Protein AF-A0A9C9NX40-F1 (afdb_monomer)

Nearest PDB structures (foldseek):
  5nro-assembly1_B  TM=9.150E-01  e=4.296E-05  Escherichia coli
  2dn9-assembly1_A  TM=8.293E-01  e=4.296E-05  Homo sapiens
  7x89-assembly1_A  TM=8.807E-01  e=2.079E-04  Homo sapiens
  2ctw-assembly1_A  TM=8.238E-01  e=4.442E-04  Mus musculus
  2ctq-assembly1_A  TM=7.347E-01  e=2.879E-03  Homo sapiens

Mean predicted aligned error: 11.61 Å

Structure (mmCIF, N/CA/C/O backbone):
data_AF-A0A9C9NX40-F1
#
_entry.id   AF-A0A9C9NX40-F1
#
loop_
_atom_site.group_PDB
_atom_site.id
_atom_site.type_symbol
_atom_site.label_atom_id
_atom_site.label_alt_id
_atom_site.label_comp_id
_atom_site.label_asym_id
_atom_sit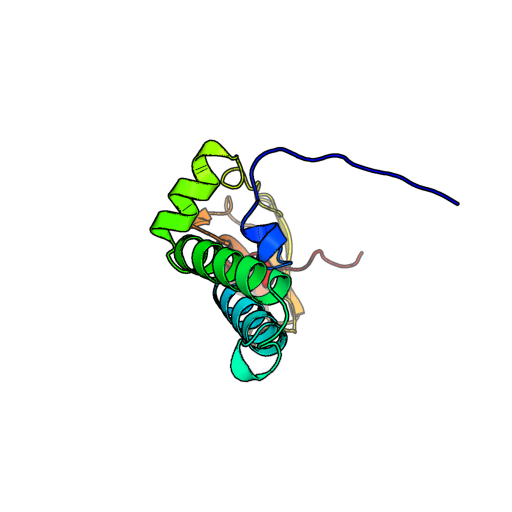e.label_entity_id
_atom_site.label_seq_id
_atom_site.pdbx_PDB_ins_code
_atom_site.Cartn_x
_atom_site.Cartn_y
_atom_site.Cartn_z
_atom_site.occupancy
_atom_site.B_iso_or_equiv
_atom_site.auth_seq_id
_atom_site.auth_comp_id
_atom_site.auth_asym_id
_atom_site.auth_atom_id
_atom_site.pdbx_PDB_model_num
ATOM 1 N N . MET A 1 1 ? 17.764 8.631 29.329 1.00 49.97 1 MET A N 1
ATOM 2 C CA . MET A 1 1 ? 17.986 9.290 28.028 1.00 49.97 1 MET A CA 1
ATOM 3 C C . MET A 1 1 ? 16.629 9.667 27.478 1.00 49.97 1 MET A C 1
ATOM 5 O O . MET A 1 1 ? 15.974 8.854 26.840 1.00 49.97 1 MET A O 1
ATOM 9 N N . GLU A 1 2 ? 16.186 10.867 27.837 1.00 45.31 2 GLU A N 1
ATOM 10 C CA . GLU A 1 2 ? 15.067 11.546 27.193 1.00 45.31 2 GLU A CA 1
ATOM 11 C C . GLU A 1 2 ? 15.449 11.852 25.745 1.00 45.31 2 GLU A C 1
ATOM 13 O O . GLU A 1 2 ? 16.453 12.515 25.497 1.00 45.31 2 GLU A O 1
ATOM 18 N N . LEU A 1 3 ? 14.641 11.384 24.797 1.00 40.06 3 LEU A N 1
ATOM 19 C CA . LEU A 1 3 ? 14.528 12.011 23.487 1.00 40.06 3 LEU A CA 1
ATOM 20 C C . LEU A 1 3 ? 13.049 12.264 23.225 1.00 40.06 3 LEU A C 1
ATOM 22 O O . LEU A 1 3 ? 12.328 11.458 22.644 1.00 40.06 3 LEU A O 1
ATOM 26 N N . LEU A 1 4 ? 12.635 13.422 23.728 1.00 48.94 4 LEU A N 1
ATOM 27 C CA . LEU A 1 4 ? 11.455 14.156 23.318 1.00 48.94 4 LEU A CA 1
ATOM 28 C C . LEU A 1 4 ? 11.638 14.583 21.855 1.00 48.94 4 LEU A C 1
ATOM 30 O O . LEU A 1 4 ? 12.480 15.409 21.519 1.00 48.94 4 LEU A O 1
ATOM 34 N N . THR A 1 5 ? 10.830 13.993 20.990 1.00 42.31 5 THR A N 1
ATOM 35 C CA . THR A 1 5 ? 10.495 14.433 19.633 1.00 42.31 5 THR A CA 1
ATOM 36 C C . THR A 1 5 ? 9.102 13.844 19.405 1.00 42.31 5 THR A C 1
ATOM 38 O O . THR A 1 5 ? 8.881 12.681 19.707 1.00 42.31 5 THR A O 1
ATOM 41 N N . CYS A 1 6 ? 8.050 14.544 19.011 1.00 31.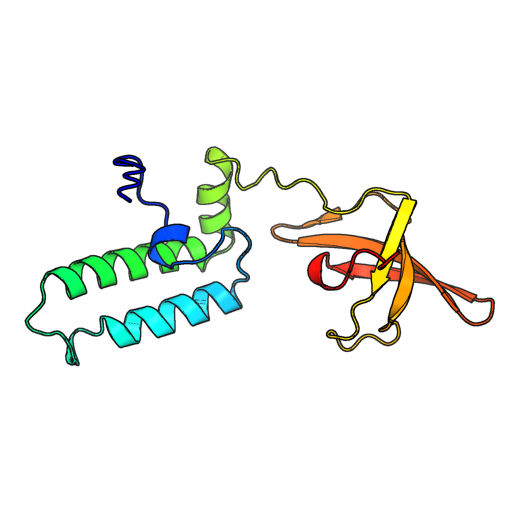02 6 CYS A N 1
ATOM 42 C CA . CYS A 1 6 ? 7.877 15.850 18.410 1.00 31.02 6 CYS A CA 1
ATOM 43 C C . CYS A 1 6 ? 6.419 16.233 18.702 1.00 31.02 6 CYS A C 1
ATOM 45 O O . CYS A 1 6 ? 5.522 15.402 18.552 1.00 31.02 6 CYS A O 1
ATOM 47 N N . GLY A 1 7 ? 6.159 17.477 19.098 1.00 40.41 7 GLY A N 1
ATOM 48 C CA . GLY A 1 7 ? 4.809 18.015 19.015 1.00 40.41 7 GLY A CA 1
ATOM 49 C C . GLY A 1 7 ? 4.395 18.089 17.547 1.00 40.41 7 GLY A C 1
ATOM 50 O O . GLY A 1 7 ? 4.811 19.003 16.843 1.00 40.41 7 GLY A O 1
ATOM 51 N N . ARG A 1 8 ? 3.565 17.149 17.089 1.00 40.25 8 ARG A N 1
ATOM 52 C CA . ARG A 1 8 ? 2.821 17.277 15.833 1.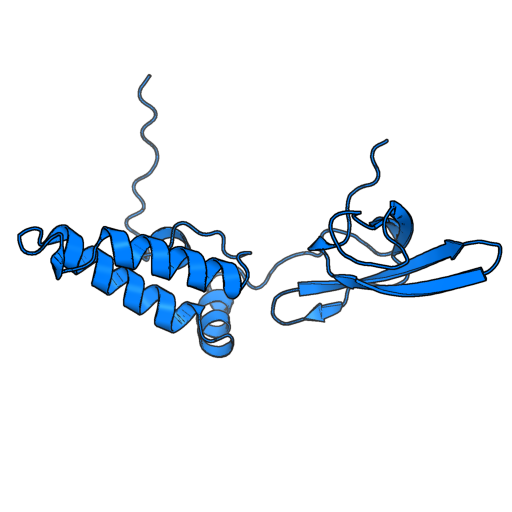00 40.25 8 ARG A CA 1
ATOM 53 C C . ARG A 1 8 ? 1.336 17.405 16.149 1.00 40.25 8 ARG A C 1
ATOM 55 O O . ARG A 1 8 ? 0.548 16.512 15.875 1.00 40.25 8 ARG A O 1
ATOM 62 N N . GLN A 1 9 ? 0.939 18.539 16.725 1.00 45.19 9 GLN A N 1
ATOM 63 C CA . GLN A 1 9 ? -0.428 19.006 16.507 1.00 45.19 9 GLN A CA 1
ATOM 64 C C . GLN A 1 9 ? -0.475 19.565 15.084 1.00 45.19 9 GLN A C 1
ATOM 66 O O . GLN A 1 9 ? -0.065 20.694 14.831 1.00 45.19 9 GLN A O 1
ATOM 71 N N . GLY A 1 10 ? -0.868 18.728 14.128 1.00 43.69 10 GLY A N 1
ATOM 72 C CA . GLY A 1 10 ? -0.887 19.107 12.722 1.00 43.69 10 GLY A CA 1
ATOM 73 C C . GLY A 1 10 ? -1.379 17.967 11.851 1.00 43.69 10 GLY A C 1
ATOM 74 O O . GLY A 1 10 ? -0.564 17.185 11.378 1.00 43.69 10 GLY A O 1
ATOM 75 N N . ILE A 1 11 ? -2.701 17.937 11.647 1.00 55.19 11 ILE A N 1
ATOM 76 C CA . ILE A 1 11 ? -3.454 17.054 10.742 1.00 55.19 11 ILE A CA 1
ATOM 77 C C . ILE A 1 11 ? -3.228 15.566 11.058 1.00 55.19 11 ILE A C 1
ATOM 79 O O . ILE A 1 11 ? -2.247 14.979 10.615 1.00 55.19 11 ILE A O 1
ATOM 83 N N . LEU A 1 12 ? -4.171 14.962 11.794 1.00 63.31 12 LEU A N 1
ATOM 84 C CA . LEU A 1 12 ? -4.254 13.512 12.013 1.00 63.31 12 LEU A CA 1
ATOM 85 C C . LEU A 1 12 ? -4.025 12.772 10.692 1.00 63.31 12 LE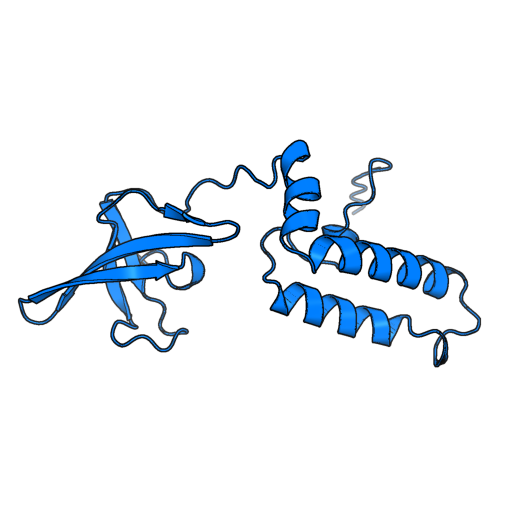U A C 1
ATOM 87 O O . LEU A 1 12 ? -4.786 12.948 9.735 1.00 63.31 12 LEU A O 1
ATOM 91 N N . ASP A 1 13 ? -2.954 11.983 10.625 1.00 82.31 13 ASP A N 1
ATOM 92 C CA . ASP A 1 13 ? -2.660 11.198 9.440 1.00 82.31 13 ASP A CA 1
ATOM 93 C C . ASP A 1 13 ? -3.319 9.824 9.567 1.00 82.31 13 ASP A C 1
ATOM 95 O O . ASP A 1 13 ? -2.988 9.043 10.460 1.00 82.31 13 ASP A O 1
ATOM 99 N N . TYR A 1 14 ? -4.249 9.497 8.668 1.00 88.31 14 TYR A N 1
ATOM 100 C CA . TYR A 1 14 ? -4.975 8.221 8.705 1.00 88.31 14 TYR A CA 1
ATOM 101 C C . TYR A 1 14 ? -4.047 6.998 8.652 1.00 88.31 14 TYR A C 1
ATOM 103 O O . TYR A 1 14 ? -4.383 5.929 9.164 1.00 88.31 14 TYR A O 1
ATOM 111 N N . TYR A 1 15 ? -2.861 7.151 8.058 1.00 87.06 15 TYR A N 1
ATOM 112 C CA . TYR A 1 15 ? -1.837 6.112 8.052 1.00 87.06 15 TYR A CA 1
ATOM 113 C C . TYR A 1 15 ? -1.239 5.874 9.447 1.00 87.06 15 TYR A C 1
ATOM 115 O O . TYR A 1 15 ? -1.034 4.721 9.825 1.00 87.06 15 TYR A O 1
ATOM 123 N N . GLU A 1 16 ? -1.015 6.934 10.229 1.00 86.75 16 GLU A N 1
ATOM 124 C CA . GLU A 1 16 ? -0.498 6.840 11.600 1.00 86.75 16 GLU A CA 1
ATOM 125 C C . GLU A 1 16 ? -1.547 6.259 12.554 1.00 86.75 16 GLU A C 1
ATOM 127 O O . GLU A 1 16 ? -1.208 5.397 13.362 1.00 86.75 16 GLU A O 1
ATOM 132 N N . VAL A 1 17 ? -2.824 6.631 12.391 1.00 88.62 17 VAL A N 1
ATOM 133 C CA . VAL A 1 17 ? -3.950 6.081 13.175 1.00 88.62 17 VAL A CA 1
ATOM 134 C C . VAL A 1 17 ? -4.040 4.557 13.036 1.00 88.62 17 VAL A C 1
ATOM 136 O O . VAL A 1 17 ? -4.206 3.836 14.017 1.00 88.62 17 VAL A O 1
ATOM 139 N N . LEU A 1 18 ? -3.879 4.043 11.814 1.00 88.06 18 LEU A N 1
ATOM 140 C CA . LEU A 1 18 ? -3.853 2.601 11.548 1.00 88.06 18 LEU A CA 1
ATOM 141 C C . LEU A 1 18 ? -2.488 1.949 11.846 1.00 88.06 18 LEU A C 1
ATOM 143 O O . LEU A 1 18 ? -2.365 0.727 11.738 1.00 88.06 18 LEU A O 1
ATOM 147 N N . GLY A 1 19 ? -1.453 2.727 12.180 1.00 86.38 19 GLY A N 1
ATOM 148 C CA . GLY A 1 19 ? -0.095 2.229 12.417 1.00 86.38 19 GLY A CA 1
ATOM 149 C C . GLY A 1 19 ? 0.554 1.608 11.175 1.00 86.38 19 GLY A C 1
ATOM 150 O O . GLY A 1 19 ? 1.325 0.650 11.272 1.00 86.38 19 GLY A O 1
ATOM 151 N N . ILE A 1 20 ? 0.213 2.105 9.986 1.00 87.50 20 ILE A N 1
ATOM 152 C CA . ILE A 1 20 ? 0.687 1.580 8.704 1.00 87.50 20 ILE A CA 1
ATOM 153 C C . ILE A 1 20 ? 1.467 2.632 7.927 1.00 87.50 20 ILE A C 1
ATOM 155 O O . ILE A 1 20 ? 1.332 3.834 8.119 1.00 87.50 20 ILE A O 1
ATOM 159 N N . THR A 1 21 ? 2.271 2.171 6.976 1.00 81.31 21 THR A N 1
ATOM 160 C CA . THR A 1 21 ? 2.934 3.076 6.040 1.00 81.31 21 THR A CA 1
ATOM 161 C C . THR A 1 21 ? 1.982 3.465 4.903 1.00 81.31 21 THR A C 1
ATOM 163 O O . THR A 1 21 ? 1.140 2.654 4.506 1.00 81.31 21 THR A O 1
ATOM 166 N N . PRO A 1 22 ? 2.155 4.638 4.266 1.00 78.38 22 PRO A N 1
ATOM 167 C CA . PRO A 1 22 ? 1.416 5.003 3.052 1.00 78.38 22 PRO A CA 1
ATOM 168 C C . PRO A 1 22 ? 1.689 4.061 1.864 1.00 78.38 22 PRO A C 1
ATOM 170 O O . PRO A 1 22 ? 0.973 4.081 0.861 1.00 78.38 22 PRO A O 1
ATOM 173 N N . ASN A 1 23 ? 2.692 3.181 1.973 1.00 72.56 23 ASN A N 1
ATOM 174 C CA . ASN A 1 23 ? 2.964 2.101 1.024 1.00 72.56 23 ASN A CA 1
ATOM 175 C C . ASN A 1 23 ? 2.204 0.795 1.339 1.00 72.56 23 ASN A C 1
ATOM 177 O O . ASN A 1 23 ? 2.363 -0.209 0.651 1.00 72.56 23 ASN A O 1
ATOM 181 N N . ALA A 1 24 ? 1.380 0.767 2.386 1.00 79.25 24 ALA A N 1
ATOM 182 C CA . ALA A 1 24 ? 0.616 -0.418 2.735 1.00 79.25 24 ALA A CA 1
ATOM 183 C C . ALA A 1 24 ? -0.389 -0.783 1.629 1.00 79.25 24 ALA A C 1
ATOM 185 O O . ALA A 1 24 ? -1.103 0.070 1.079 1.00 79.25 24 ALA A O 1
ATOM 186 N N . SER A 1 25 ? -0.445 -2.082 1.326 1.00 81.50 25 SER A N 1
ATOM 187 C CA . SER A 1 25 ? -1.437 -2.661 0.425 1.00 81.50 25 SER A CA 1
ATOM 188 C C . SER A 1 25 ? -2.836 -2.594 1.044 1.00 81.50 25 SER A C 1
ATOM 190 O O . SER A 1 25 ? -2.990 -2.585 2.266 1.00 81.50 25 SER A O 1
ATOM 192 N N . ALA A 1 26 ? -3.877 -2.624 0.209 1.00 84.00 26 ALA A N 1
ATOM 193 C CA . ALA A 1 26 ? -5.268 -2.669 0.677 1.00 84.00 26 ALA A CA 1
ATOM 194 C C . ALA A 1 26 ? -5.557 -3.878 1.588 1.00 84.00 26 ALA A C 1
ATOM 196 O O . ALA A 1 26 ? -6.458 -3.837 2.424 1.00 84.00 26 ALA A O 1
ATOM 197 N N . ARG A 1 27 ? -4.793 -4.971 1.446 1.00 85.00 27 ARG A N 1
ATOM 198 C CA . ARG A 1 27 ? -4.871 -6.109 2.370 1.00 85.00 27 ARG A CA 1
ATOM 199 C C . ARG A 1 27 ? -4.331 -5.735 3.748 1.00 85.00 27 ARG A C 1
ATOM 201 O O . ARG A 1 27 ? -5.016 -5.951 4.735 1.00 85.00 27 ARG A O 1
ATOM 208 N N . LYS A 1 28 ? -3.158 -5.097 3.800 1.00 87.06 28 LYS A N 1
ATOM 209 C CA . LYS A 1 28 ? -2.522 -4.666 5.050 1.00 87.06 28 LYS A CA 1
ATOM 210 C C . LYS A 1 28 ? -3.336 -3.592 5.782 1.00 87.06 28 LYS A C 1
ATOM 212 O O . LYS A 1 28 ? -3.411 -3.644 7.001 1.00 87.06 28 LYS A O 1
ATOM 217 N N . ILE A 1 29 ? -3.986 -2.682 5.049 1.00 89.69 29 ILE A N 1
ATOM 218 C CA . ILE A 1 29 ? -4.932 -1.691 5.605 1.00 89.69 29 ILE A CA 1
ATOM 219 C C . ILE A 1 29 ? -6.088 -2.399 6.320 1.00 89.69 29 ILE A C 1
ATOM 221 O O . ILE A 1 29 ? -6.365 -2.111 7.481 1.00 89.69 29 ILE A O 1
ATOM 225 N N . ARG A 1 30 ? -6.718 -3.374 5.651 1.00 90.38 30 ARG A N 1
ATOM 226 C CA . ARG A 1 30 ? -7.788 -4.192 6.239 1.00 90.38 30 ARG A CA 1
ATOM 227 C C . ARG A 1 30 ? -7.302 -4.972 7.456 1.00 90.38 30 ARG A C 1
ATOM 229 O O . ARG A 1 30 ? -7.915 -4.898 8.511 1.00 90.38 30 ARG A O 1
ATOM 236 N N . GLU A 1 31 ? -6.182 -5.680 7.343 1.00 91.56 31 GLU A N 1
ATOM 237 C CA . GLU A 1 31 ? -5.628 -6.452 8.461 1.00 91.56 31 GLU A CA 1
ATOM 238 C C . GLU A 1 31 ? -5.320 -5.568 9.682 1.00 91.56 31 GLU A C 1
ATOM 240 O O . GLU A 1 31 ? -5.628 -5.960 10.806 1.00 91.56 31 GLU A O 1
ATOM 245 N N . ALA A 1 32 ? -4.755 -4.373 9.479 1.00 91.38 32 ALA A N 1
ATOM 246 C CA . ALA A 1 32 ? -4.470 -3.427 10.557 1.00 91.38 32 ALA A CA 1
ATOM 247 C C . ALA A 1 32 ? -5.753 -2.915 11.226 1.00 91.38 32 ALA A C 1
ATOM 249 O O . ALA A 1 32 ? -5.865 -2.975 12.450 1.00 91.38 32 ALA A O 1
ATOM 250 N N . TYR A 1 33 ? -6.743 -2.503 10.428 1.00 92.44 33 TYR A N 1
ATOM 251 C CA . TYR A 1 33 ? -8.047 -2.067 10.929 1.00 92.44 33 TYR A CA 1
ATOM 252 C C . TYR A 1 33 ? -8.720 -3.151 11.778 1.00 92.44 33 TYR A C 1
ATOM 254 O O . TYR A 1 33 ? -9.098 -2.891 12.914 1.00 92.44 33 TYR A O 1
ATOM 262 N N . HIS A 1 34 ? -8.791 -4.390 11.282 1.00 90.94 34 HIS A N 1
ATOM 263 C CA . HIS A 1 34 ? -9.408 -5.497 12.019 1.00 90.94 34 HIS A CA 1
ATOM 264 C C . HIS A 1 34 ? -8.699 -5.790 13.351 1.00 90.94 34 HIS A C 1
ATOM 266 O O . HIS A 1 34 ? -9.360 -6.066 14.351 1.00 90.94 34 HIS A O 1
ATOM 272 N N . ARG A 1 35 ? -7.360 -5.714 13.389 1.00 91.25 35 ARG A N 1
ATOM 273 C CA . ARG A 1 35 ? -6.589 -5.900 14.630 1.00 91.25 35 ARG A CA 1
ATOM 274 C C . ARG A 1 35 ? -6.892 -4.808 15.651 1.00 91.25 35 ARG A C 1
ATOM 276 O O . ARG A 1 35 ? -7.120 -5.120 16.815 1.00 91.25 35 ARG A O 1
ATOM 283 N N . LEU A 1 36 ? -6.906 -3.549 15.222 1.00 90.50 36 LEU A N 1
ATOM 284 C CA . LEU A 1 36 ? -7.144 -2.406 16.105 1.00 90.50 36 LEU A CA 1
ATOM 285 C C . LEU A 1 36 ? -8.606 -2.336 16.563 1.00 90.50 36 LEU A C 1
ATOM 287 O O . LEU A 1 36 ? -8.861 -2.112 17.742 1.00 90.50 36 LEU A O 1
ATOM 291 N N . ALA A 1 37 ? -9.558 -2.634 15.679 1.00 89.06 37 ALA A N 1
ATOM 292 C CA . ALA A 1 37 ? -10.977 -2.713 16.015 1.00 89.06 37 ALA A CA 1
ATOM 293 C C . ALA A 1 37 ? -11.266 -3.803 17.058 1.00 89.06 37 ALA A C 1
ATOM 295 O O . ALA A 1 37 ? -12.102 -3.608 17.933 1.00 89.06 37 ALA A O 1
ATOM 296 N N . PHE A 1 38 ? -10.555 -4.936 17.014 1.00 87.69 38 PHE A N 1
ATOM 297 C CA . PHE A 1 38 ? -10.678 -5.970 18.044 1.00 87.69 38 PHE A CA 1
ATOM 298 C C . PHE A 1 38 ? -10.136 -5.509 19.406 1.00 87.69 38 PHE A C 1
ATOM 300 O O . PHE A 1 38 ? -10.724 -5.818 20.441 1.00 87.69 38 PHE A O 1
ATOM 307 N N . LEU A 1 39 ? -9.032 -4.754 19.410 1.00 86.06 39 LEU A N 1
ATOM 308 C CA . LEU A 1 39 ? -8.421 -4.220 20.630 1.00 86.06 39 LEU A CA 1
ATOM 309 C C . LEU A 1 39 ? -9.289 -3.145 21.290 1.00 86.06 39 LEU A C 1
ATOM 311 O O . LEU A 1 39 ? -9.440 -3.159 22.508 1.00 86.06 39 LEU A O 1
ATOM 315 N N . TYR A 1 40 ? -9.876 -2.254 20.490 1.00 87.56 40 TYR A N 1
ATOM 316 C CA . TYR A 1 40 ? -10.705 -1.136 20.953 1.00 87.56 40 TYR A CA 1
ATOM 317 C C . TYR A 1 40 ? -12.210 -1.417 20.875 1.00 87.56 40 TYR A C 1
ATOM 319 O O . TYR A 1 40 ? -13.016 -0.494 20.941 1.00 87.56 40 TYR A O 1
ATOM 327 N N . HIS A 1 41 ? -12.615 -2.684 20.742 1.00 82.25 41 HIS A N 1
ATOM 328 C CA . HIS A 1 41 ? -14.024 -3.039 20.596 1.00 82.25 41 HIS A CA 1
ATOM 329 C C . HIS A 1 41 ? -14.840 -2.554 21.810 1.00 82.25 41 HIS A C 1
ATOM 331 O O . HIS A 1 41 ? -14.415 -2.805 22.947 1.00 82.25 41 HIS A O 1
ATOM 337 N N . PRO A 1 42 ? -16.014 -1.920 21.603 1.00 79.50 42 PRO A N 1
ATOM 338 C CA . PRO A 1 42 ? -16.811 -1.362 22.693 1.00 79.50 42 PRO A CA 1
ATOM 339 C C . PRO A 1 42 ? -17.211 -2.432 23.703 1.00 79.50 42 PRO A C 1
ATOM 341 O O . PRO A 1 42 ? -17.160 -2.168 24.888 1.00 79.50 42 PRO A O 1
ATOM 344 N N . ASP A 1 43 ? -17.495 -3.660 23.259 1.00 82.12 43 ASP A N 1
ATOM 345 C CA . ASP A 1 43 ? -17.859 -4.789 24.134 1.00 82.12 43 ASP A CA 1
ATOM 346 C C . ASP A 1 43 ? -16.804 -5.124 25.205 1.00 82.12 43 ASP A C 1
ATOM 348 O O . ASP A 1 43 ? -17.149 -5.547 26.300 1.00 82.12 43 ASP A O 1
ATOM 352 N N . ARG A 1 44 ? -15.513 -4.905 24.914 1.00 77.12 44 ARG A N 1
ATOM 353 C CA . ARG A 1 44 ? -14.407 -5.228 25.835 1.00 77.12 44 ARG A CA 1
ATOM 354 C C . ARG A 1 44 ? -13.915 -4.024 26.635 1.00 77.12 44 ARG A C 1
ATOM 356 O O . ARG A 1 44 ? -13.240 -4.217 27.639 1.00 77.12 44 ARG A O 1
ATOM 363 N N . ASN A 1 45 ? -14.223 -2.808 26.182 1.00 78.12 45 ASN A N 1
ATOM 364 C CA . ASN A 1 45 ? -13.734 -1.554 26.759 1.00 78.12 45 ASN A CA 1
ATOM 365 C C . ASN A 1 4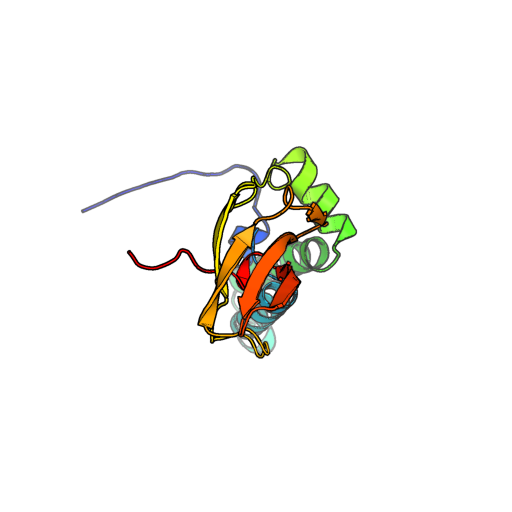5 ? -14.889 -0.566 26.993 1.00 78.12 45 ASN A C 1
ATOM 367 O O . ASN A 1 45 ? -14.764 0.618 26.686 1.00 78.12 45 ASN A O 1
ATOM 371 N N . GLN A 1 46 ? -16.018 -1.058 27.516 1.00 67.38 46 GLN A N 1
ATOM 372 C CA . GLN A 1 46 ? -17.251 -0.277 27.703 1.00 67.38 46 GLN A CA 1
ATOM 373 C C . GLN A 1 46 ? -17.061 0.964 28.599 1.00 67.38 46 GLN A C 1
ATOM 375 O O . GLN A 1 46 ? -17.825 1.916 28.483 1.00 67.38 46 GLN A O 1
ATOM 380 N N . GLU A 1 47 ? -16.032 0.979 29.451 1.00 71.38 47 GLU A N 1
ATOM 381 C CA . GLU A 1 47 ? -15.753 2.056 30.413 1.00 71.38 47 GLU A CA 1
ATOM 382 C C . GLU A 1 47 ? -14.642 3.027 29.968 1.00 71.38 47 GLU A C 1
ATOM 384 O O . GLU A 1 47 ? -14.332 3.974 30.687 1.00 71.38 47 GLU A O 1
ATOM 389 N N . SER A 1 48 ? -14.028 2.826 28.794 1.00 78.50 48 SER A N 1
ATOM 390 C CA . SER A 1 48 ? -12.933 3.682 28.313 1.00 78.50 48 SER A CA 1
ATOM 391 C C . SER A 1 48 ? -13.398 4.610 27.193 1.00 78.50 48 SER A C 1
ATOM 393 O O . SER A 1 48 ? -13.546 4.204 26.038 1.00 78.50 48 SER A O 1
ATOM 395 N N . GLU A 1 49 ? -13.571 5.891 27.519 1.00 80.50 49 GLU A N 1
ATOM 396 C CA . GLU A 1 49 ? -13.871 6.945 26.540 1.00 80.50 49 GLU A CA 1
ATOM 397 C C . GLU A 1 49 ? -12.764 7.060 25.473 1.00 80.50 49 GLU A C 1
ATOM 399 O O . GLU A 1 49 ? -13.040 7.269 24.293 1.00 80.50 49 GLU A O 1
ATOM 404 N N . GLU A 1 50 ? -11.512 6.785 25.853 1.00 82.75 50 GLU A N 1
ATOM 405 C CA . GLU A 1 50 ? -10.368 6.747 24.937 1.00 82.75 50 GLU A CA 1
ATOM 406 C C . GLU A 1 50 ? -10.495 5.655 23.863 1.00 82.75 50 GLU A C 1
ATOM 408 O O . GLU A 1 50 ? -10.094 5.866 22.716 1.00 82.75 50 GLU A O 1
ATOM 413 N N . ALA A 1 51 ? -11.055 4.488 24.206 1.00 83.81 51 ALA A N 1
ATOM 414 C CA . ALA A 1 51 ? -11.277 3.409 23.244 1.00 83.81 51 ALA A CA 1
ATOM 415 C C . ALA A 1 51 ? -12.343 3.791 22.207 1.00 83.81 51 ALA A C 1
ATOM 417 O O . ALA A 1 51 ? -12.195 3.467 21.027 1.00 83.81 51 ALA A O 1
ATOM 418 N N . ASN A 1 52 ? -13.378 4.526 22.626 1.00 84.75 52 ASN A N 1
ATOM 419 C CA . ASN A 1 52 ? -14.420 5.024 21.730 1.00 84.75 52 ASN A CA 1
ATOM 420 C C . ASN A 1 52 ? -13.855 6.055 20.740 1.00 84.75 52 ASN A C 1
ATOM 422 O O . ASN A 1 52 ? -14.033 5.904 19.532 1.00 84.75 52 ASN A O 1
ATOM 426 N N . THR A 1 53 ? -13.086 7.032 21.230 1.00 86.75 53 THR A N 1
ATOM 427 C CA . THR A 1 53 ? -12.429 8.038 20.378 1.00 86.75 53 THR A CA 1
ATOM 428 C C . THR A 1 53 ? -11.500 7.385 19.354 1.00 86.75 53 THR A C 1
ATOM 430 O O . THR A 1 53 ? -11.632 7.634 18.158 1.00 86.75 53 THR A O 1
ATOM 433 N N . LYS A 1 54 ? -10.633 6.455 19.781 1.00 86.19 54 LYS A N 1
ATOM 434 C CA . LYS A 1 54 ? -9.741 5.729 18.858 1.00 86.19 54 LYS A CA 1
ATOM 435 C C . LYS A 1 54 ? -10.504 4.898 17.834 1.00 86.19 54 LYS A C 1
ATOM 437 O O . LYS A 1 54 ? -10.106 4.830 16.676 1.00 86.19 54 LYS A O 1
ATOM 442 N N . MET A 1 55 ? -11.605 4.260 18.230 1.00 87.94 55 MET A N 1
ATOM 443 C CA . MET A 1 55 ? -12.440 3.496 17.303 1.00 87.94 55 MET A CA 1
ATOM 444 C C . MET A 1 55 ? -13.063 4.396 16.226 1.00 87.94 55 MET A C 1
ATOM 446 O O . MET A 1 55 ? -13.112 4.008 15.058 1.00 87.94 55 MET A O 1
ATOM 450 N N . GLN A 1 56 ? -13.512 5.599 16.592 1.00 88.31 56 GLN A N 1
ATOM 451 C CA . GLN A 1 56 ? -14.030 6.573 15.628 1.00 88.31 56 GLN A CA 1
ATOM 452 C C . GLN A 1 56 ? -12.947 6.986 14.624 1.00 88.31 56 GLN A C 1
ATOM 454 O O . GLN A 1 56 ? -13.171 6.877 13.417 1.00 88.31 56 GLN A O 1
ATOM 459 N N . GLU A 1 57 ? -11.749 7.331 15.103 1.00 89.75 57 GLU A N 1
ATOM 460 C CA . GLU A 1 57 ? -10.604 7.669 14.246 1.00 89.75 57 GLU A CA 1
ATOM 461 C C . GLU A 1 57 ? -10.232 6.515 13.297 1.00 89.75 57 GLU A C 1
ATOM 463 O O . GLU A 1 57 ? -9.975 6.730 12.109 1.00 89.75 57 GLU A O 1
ATOM 468 N N . LEU A 1 58 ? -10.250 5.270 13.787 1.00 90.62 58 LEU A N 1
ATOM 469 C CA . LEU A 1 58 ? -9.978 4.074 12.980 1.00 90.62 58 LEU A CA 1
ATOM 470 C C . LEU A 1 58 ? -11.010 3.873 11.870 1.00 90.62 58 LEU A C 1
ATOM 472 O O . LEU A 1 58 ? -10.646 3.497 10.752 1.00 90.62 58 LEU A O 1
ATOM 476 N N . ASN A 1 59 ? -12.287 4.118 12.164 1.00 91.00 59 ASN A N 1
ATOM 477 C CA . ASN A 1 59 ? -13.370 3.999 11.194 1.00 91.00 59 ASN A CA 1
ATOM 478 C C . ASN A 1 59 ? -13.256 5.056 10.091 1.00 91.00 59 ASN A C 1
ATOM 480 O O . ASN A 1 59 ? -13.390 4.721 8.913 1.00 91.00 59 ASN A O 1
ATOM 484 N N . GLU A 1 60 ? -12.960 6.306 10.451 1.00 90.69 60 GLU A N 1
ATOM 485 C CA . GLU A 1 60 ? -12.729 7.382 9.482 1.00 90.69 60 GLU A CA 1
ATOM 486 C C . GLU A 1 60 ? -11.510 7.093 8.602 1.00 90.69 60 GLU A C 1
ATOM 488 O O . GLU A 1 60 ? -11.601 7.138 7.371 1.00 90.69 60 GLU A O 1
ATOM 493 N N . ALA A 1 61 ? -10.391 6.706 9.222 1.00 91.06 61 ALA A N 1
ATOM 494 C CA . ALA A 1 61 ? -9.173 6.334 8.513 1.00 91.06 61 ALA A CA 1
ATOM 495 C C . ALA A 1 61 ? -9.433 5.199 7.515 1.00 91.06 61 ALA A C 1
ATOM 497 O O . ALA A 1 61 ? -9.038 5.277 6.349 1.00 91.06 61 ALA A O 1
ATOM 498 N N . TYR A 1 62 ? -10.145 4.155 7.943 1.00 91.88 62 TYR A N 1
ATOM 499 C CA . TYR A 1 62 ? -10.492 3.037 7.078 1.00 91.88 62 TYR A CA 1
ATOM 500 C C . TYR A 1 62 ? -11.439 3.447 5.942 1.00 91.88 62 TYR A C 1
ATOM 502 O O . TYR A 1 62 ? -11.228 3.031 4.804 1.00 91.88 62 TYR A O 1
ATOM 510 N N . ALA A 1 63 ? -12.432 4.303 6.194 1.00 90.69 63 ALA A N 1
ATOM 511 C CA . ALA A 1 63 ? -13.372 4.766 5.170 1.00 90.69 63 ALA A CA 1
ATOM 512 C C . ALA A 1 63 ? -12.691 5.549 4.031 1.00 90.69 63 ALA A C 1
ATOM 514 O O . ALA A 1 63 ? -13.131 5.464 2.880 1.00 90.69 63 ALA A O 1
ATOM 515 N N . ILE A 1 64 ? -11.619 6.287 4.336 1.00 90.00 64 ILE A N 1
ATOM 516 C CA . ILE A 1 64 ? -10.827 7.025 3.343 1.00 90.00 64 ILE A CA 1
ATOM 517 C C . ILE A 1 64 ? -9.788 6.124 2.668 1.00 90.00 64 ILE A C 1
ATOM 519 O O . ILE A 1 64 ? -9.649 6.157 1.448 1.00 90.00 64 ILE A O 1
ATOM 523 N N . LEU A 1 65 ? -9.067 5.300 3.435 1.00 87.94 65 LEU A N 1
ATOM 524 C CA . LEU A 1 65 ? -7.946 4.502 2.921 1.00 87.94 65 LEU A CA 1
ATOM 525 C C . LEU A 1 65 ? -8.366 3.198 2.226 1.00 87.94 65 LEU A C 1
ATOM 527 O O . LEU A 1 65 ? -7.584 2.650 1.443 1.00 87.94 65 LEU A O 1
ATOM 531 N N . SER A 1 66 ? -9.569 2.690 2.506 1.00 87.94 66 SER A N 1
ATOM 532 C CA . SER A 1 66 ? -10.122 1.487 1.870 1.00 87.94 66 SER A CA 1
ATOM 533 C C . SER A 1 66 ? -10.524 1.737 0.412 1.00 87.94 66 SER A C 1
ATOM 535 O O . SER A 1 66 ? -10.301 0.876 -0.442 1.00 87.94 66 SER A O 1
ATOM 537 N N . ASP A 1 67 ? -11.062 2.925 0.105 1.00 88.00 67 ASP A N 1
ATOM 538 C CA . ASP A 1 67 ? -11.449 3.299 -1.257 1.00 88.00 67 ASP A CA 1
ATOM 539 C C . ASP A 1 67 ? -10.247 3.895 -2.015 1.00 88.00 67 ASP A C 1
ATOM 541 O O . ASP A 1 67 ? -9.686 4.910 -1.588 1.00 88.00 67 ASP A O 1
ATOM 545 N N . PRO A 1 68 ? -9.839 3.314 -3.159 1.00 83.62 68 PRO A N 1
ATOM 546 C CA . PRO A 1 68 ? -8.694 3.808 -3.919 1.00 83.62 68 PRO A CA 1
ATOM 547 C C . PRO A 1 68 ? -8.879 5.243 -4.433 1.00 83.62 68 PRO A C 1
ATOM 549 O O . PRO A 1 68 ? -7.889 5.961 -4.589 1.00 83.62 68 PRO A O 1
ATOM 552 N N . THR A 1 69 ? -10.116 5.670 -4.687 1.00 86.06 69 THR A N 1
ATOM 553 C CA . THR A 1 69 ? -10.444 7.016 -5.173 1.00 86.06 69 THR A CA 1
ATOM 554 C C . THR A 1 69 ? -10.255 8.037 -4.060 1.00 86.06 69 THR A C 1
ATOM 556 O O . THR A 1 69 ? -9.486 8.984 -4.222 1.00 86.06 69 THR A O 1
ATOM 559 N N . LYS A 1 70 ? -10.859 7.790 -2.891 1.00 87.88 70 LYS A N 1
ATOM 560 C CA . LYS A 1 70 ? -10.743 8.675 -1.720 1.00 87.88 70 LYS A CA 1
ATOM 561 C C . LYS A 1 70 ? -9.317 8.731 -1.192 1.00 87.88 70 LYS A C 1
ATOM 563 O O . LYS A 1 70 ? -8.810 9.804 -0.876 1.00 87.88 70 LYS A O 1
ATOM 568 N N . ARG A 1 71 ? -8.625 7.589 -1.171 1.00 86.44 71 ARG A N 1
ATOM 569 C CA . ARG A 1 71 ? -7.203 7.524 -0.822 1.00 86.44 71 ARG A CA 1
ATOM 570 C C . ARG A 1 71 ? -6.360 8.390 -1.751 1.00 86.44 71 ARG A C 1
ATOM 572 O O . ARG A 1 71 ? -5.464 9.085 -1.288 1.00 86.44 71 ARG A O 1
ATOM 579 N N . ARG A 1 72 ? -6.652 8.392 -3.054 1.00 78.88 72 ARG A N 1
ATOM 580 C CA . ARG A 1 72 ? -5.949 9.248 -4.016 1.00 78.88 72 ARG A CA 1
ATOM 581 C C . ARG A 1 72 ? -6.204 10.727 -3.741 1.00 78.88 72 ARG A C 1
ATOM 583 O O . ARG A 1 72 ? -5.251 11.496 -3.741 1.00 78.88 72 ARG A O 1
ATOM 590 N N . GLU A 1 73 ? -7.450 11.123 -3.511 1.00 84.50 73 GLU A N 1
ATOM 591 C CA . GLU A 1 73 ? -7.798 12.507 -3.158 1.00 84.50 73 GLU A CA 1
ATOM 592 C C . GLU A 1 73 ? -7.114 12.955 -1.862 1.00 84.50 73 GLU A C 1
ATOM 594 O O . GLU A 1 73 ? -6.659 14.092 -1.767 1.00 84.50 73 GLU A O 1
ATOM 599 N N . TYR A 1 74 ? -6.958 12.040 -0.905 1.00 83.56 74 TYR A N 1
ATOM 600 C CA . TYR A 1 74 ? -6.224 12.263 0.338 1.00 83.56 74 TYR A CA 1
ATOM 601 C C . TYR A 1 74 ? -4.698 12.375 0.134 1.00 83.56 74 TYR A C 1
ATOM 603 O O . TYR A 1 74 ? -4.048 13.219 0.762 1.00 83.56 74 TYR A O 1
ATOM 611 N N . ASP A 1 75 ? -4.129 11.548 -0.751 1.00 82.50 75 ASP A N 1
ATOM 612 C CA . ASP A 1 75 ? -2.688 11.442 -1.025 1.00 82.50 75 ASP A CA 1
ATOM 613 C C . ASP A 1 75 ? -2.158 12.536 -1.975 1.00 82.50 75 ASP A C 1
ATOM 615 O O . ASP A 1 75 ? -0.988 12.921 -1.881 1.00 82.50 75 ASP A O 1
ATOM 619 N N . LEU A 1 76 ? -2.994 13.028 -2.899 1.00 75.19 76 LEU A N 1
ATOM 620 C CA . LEU A 1 76 ? -2.657 14.033 -3.918 1.00 75.19 76 LEU A CA 1
ATOM 621 C C . LEU A 1 76 ? -2.100 15.344 -3.326 1.00 75.19 76 LEU A C 1
ATOM 623 O O . LEU A 1 76 ? -0.973 15.701 -3.674 1.00 75.19 76 LEU A O 1
ATOM 627 N N . PRO A 1 77 ? -2.815 16.054 -2.428 1.00 77.56 77 PRO A N 1
ATOM 628 C CA . PRO A 1 77 ? -2.325 17.304 -1.846 1.00 77.56 77 PRO A CA 1
ATOM 629 C C . PRO A 1 77 ? -1.168 17.089 -0.861 1.00 77.56 77 PRO A C 1
ATOM 631 O O . PRO A 1 77 ? -0.380 18.001 -0.633 1.00 77.56 77 PRO A O 1
ATOM 634 N N . ARG A 1 78 ? -1.034 15.884 -0.290 1.00 72.88 78 ARG A N 1
ATOM 635 C CA . ARG A 1 78 ? 0.025 15.544 0.676 1.00 72.88 78 ARG A CA 1
ATOM 636 C C . ARG A 1 78 ? 1.340 15.103 0.026 1.00 72.88 78 ARG A C 1
ATOM 638 O O . ARG A 1 78 ? 2.317 14.863 0.727 1.00 72.88 78 ARG A O 1
ATOM 645 N N . GLY A 1 79 ? 1.388 14.965 -1.300 1.00 67.06 79 GLY A N 1
ATOM 646 C CA . GLY A 1 79 ? 2.601 14.558 -2.014 1.00 67.06 79 GLY A CA 1
ATOM 647 C C . GLY A 1 79 ? 2.958 13.071 -1.881 1.00 67.06 79 GLY A C 1
ATOM 648 O O . GLY A 1 79 ? 3.946 12.638 -2.475 1.00 67.06 79 GLY A O 1
ATOM 649 N N . TYR A 1 80 ? 2.137 12.248 -1.213 1.00 64.12 80 TYR A N 1
ATOM 650 C CA . TYR A 1 80 ? 2.302 10.782 -1.178 1.00 64.12 80 TYR A CA 1
ATOM 651 C C . TYR A 1 80 ? 2.156 10.133 -2.566 1.00 64.12 80 TYR A C 1
ATOM 653 O O . TYR A 1 80 ? 2.624 9.014 -2.808 1.00 64.12 80 TYR A O 1
ATOM 661 N N . GLY A 1 81 ? 1.561 10.870 -3.508 1.00 57.28 81 GLY A N 1
ATOM 662 C CA . GLY A 1 81 ? 1.523 10.546 -4.928 1.00 57.28 81 GLY A CA 1
ATOM 663 C C . GLY A 1 81 ? 2.867 10.677 -5.654 1.00 57.28 81 GLY A C 1
ATOM 664 O O . GLY A 1 81 ? 3.000 10.078 -6.713 1.00 57.28 81 GLY A O 1
ATOM 665 N N . ASN A 1 82 ? 3.891 11.352 -5.116 1.00 59.81 82 ASN A N 1
ATOM 666 C CA . ASN A 1 82 ? 5.203 11.539 -5.765 1.00 59.81 82 ASN A CA 1
ATOM 667 C C . ASN A 1 82 ? 6.219 10.446 -5.408 1.00 59.81 82 ASN A C 1
ATOM 669 O O . ASN A 1 82 ? 7.390 10.699 -5.141 1.00 59.81 82 ASN A O 1
ATOM 673 N N . ARG A 1 83 ? 5.784 9.184 -5.432 1.00 66.56 83 ARG A N 1
ATOM 674 C CA . ARG A 1 83 ? 6.726 8.059 -5.385 1.00 66.56 83 ARG A CA 1
ATOM 675 C C . ARG A 1 83 ? 7.611 8.101 -6.626 1.00 66.56 83 ARG A C 1
ATOM 677 O O . ARG A 1 83 ? 7.071 8.210 -7.732 1.00 66.56 83 ARG A O 1
ATOM 684 N N . VAL A 1 84 ? 8.920 8.002 -6.421 1.00 72.00 84 VAL A N 1
ATOM 685 C CA . VAL A 1 84 ? 9.910 7.719 -7.463 1.00 72.00 84 VAL A CA 1
ATOM 686 C C . VAL A 1 84 ? 10.049 6.203 -7.610 1.00 72.00 84 VAL A C 1
ATOM 688 O O . VAL A 1 84 ? 9.912 5.491 -6.614 1.00 72.00 84 VAL A O 1
ATOM 691 N N . PRO A 1 85 ? 10.281 5.687 -8.823 1.00 80.50 85 PRO A N 1
ATOM 692 C CA . PRO A 1 85 ? 10.521 4.264 -9.003 1.00 80.50 85 PRO A CA 1
ATOM 693 C C . PRO A 1 85 ? 11.815 3.837 -8.306 1.00 80.50 85 PRO A C 1
ATOM 695 O O . PRO A 1 85 ? 12.834 4.521 -8.428 1.00 80.50 85 PRO A O 1
ATOM 698 N N . LYS A 1 86 ? 11.787 2.691 -7.615 1.00 80.31 86 LYS A N 1
ATOM 699 C CA . LYS A 1 86 ? 12.967 2.101 -6.966 1.00 80.31 86 LYS A CA 1
ATOM 700 C C . LYS A 1 86 ? 14.082 1.774 -7.964 1.00 80.31 86 LYS A C 1
ATOM 702 O O . LYS A 1 86 ? 15.250 2.023 -7.680 1.00 80.31 86 LYS A O 1
ATOM 707 N N . PHE A 1 87 ? 13.735 1.248 -9.140 1.00 85.31 87 PHE A N 1
ATOM 708 C CA . PHE A 1 87 ? 14.707 0.873 -10.171 1.00 85.31 87 PHE A CA 1
ATOM 709 C C . PHE A 1 87 ? 14.581 1.767 -11.410 1.00 85.31 87 PHE A C 1
ATOM 711 O O . PHE A 1 87 ? 13.488 2.178 -11.797 1.00 85.31 87 PHE A O 1
ATOM 718 N N . LYS A 1 88 ? 15.702 2.069 -12.068 1.00 84.81 88 LYS A N 1
ATOM 719 C CA . LYS A 1 88 ? 15.724 2.848 -13.316 1.00 84.81 88 LYS A CA 1
ATOM 720 C C . LYS A 1 88 ? 15.858 1.913 -14.517 1.00 84.81 88 LYS A C 1
ATOM 722 O O . LYS A 1 88 ? 16.179 0.732 -14.381 1.00 84.81 88 LYS A O 1
ATOM 727 N N . LYS A 1 89 ? 15.636 2.440 -15.723 1.00 87.44 89 LYS A N 1
ATOM 728 C CA . LYS A 1 89 ? 15.945 1.710 -16.959 1.00 87.44 89 LYS A CA 1
ATOM 729 C C . LYS A 1 89 ? 17.419 1.282 -16.945 1.00 87.44 89 LYS A C 1
ATOM 731 O O . LYS A 1 89 ? 18.295 2.101 -16.691 1.00 87.44 89 LYS A O 1
ATOM 736 N N . GLY A 1 90 ? 17.678 0.008 -17.217 1.00 84.69 90 GLY A N 1
ATOM 737 C CA . GLY A 1 90 ? 19.013 -0.592 -17.183 1.00 84.69 90 GLY A CA 1
ATOM 738 C C . GLY A 1 90 ? 19.451 -1.119 -15.814 1.00 84.69 90 GLY A C 1
ATOM 739 O O . GLY A 1 90 ? 20.484 -1.781 -15.742 1.00 84.69 90 GLY A O 1
ATOM 740 N N . SER A 1 91 ? 18.680 -0.898 -14.742 1.00 86.88 91 SER A N 1
ATOM 741 C CA . SER A 1 91 ? 18.979 -1.482 -13.431 1.00 86.88 91 SER A CA 1
ATOM 742 C C . SER A 1 91 ? 18.934 -3.012 -13.491 1.00 86.88 91 SER A C 1
ATOM 744 O O . SER A 1 91 ? 18.009 -3.601 -14.061 1.00 86.88 91 SER A O 1
ATOM 746 N N . LYS A 1 92 ? 19.940 -3.651 -12.888 1.00 88.94 92 LYS A N 1
ATOM 747 C CA . LYS A 1 92 ? 19.980 -5.096 -12.655 1.00 88.94 92 LYS A CA 1
ATOM 748 C C . LYS A 1 92 ? 19.078 -5.407 -11.464 1.00 88.94 92 LYS A C 1
ATOM 750 O O . LYS A 1 92 ? 19.225 -4.795 -10.412 1.00 88.94 92 LYS A O 1
ATOM 755 N N . VAL A 1 93 ? 18.146 -6.331 -11.642 1.00 89.81 93 VAL A N 1
ATOM 756 C CA . VAL A 1 93 ? 17.159 -6.713 -10.625 1.00 89.81 93 VAL A CA 1
ATOM 757 C C . VAL A 1 93 ? 17.122 -8.226 -10.495 1.00 89.81 93 VAL A C 1
ATOM 759 O O . VAL A 1 93 ? 17.273 -8.946 -11.486 1.00 89.81 93 VAL A O 1
ATOM 762 N N . LYS A 1 94 ? 16.928 -8.715 -9.275 1.00 89.44 94 LYS A N 1
ATOM 763 C CA . LYS A 1 94 ? 16.721 -10.133 -8.988 1.00 89.44 94 LYS A CA 1
ATOM 764 C C . LYS A 1 94 ? 15.242 -10.369 -8.722 1.00 89.44 94 LYS A C 1
ATOM 766 O O . LYS A 1 94 ? 14.612 -9.595 -8.015 1.00 89.44 94 LYS A O 1
ATOM 771 N N . ILE A 1 95 ? 14.678 -11.421 -9.295 1.00 88.56 95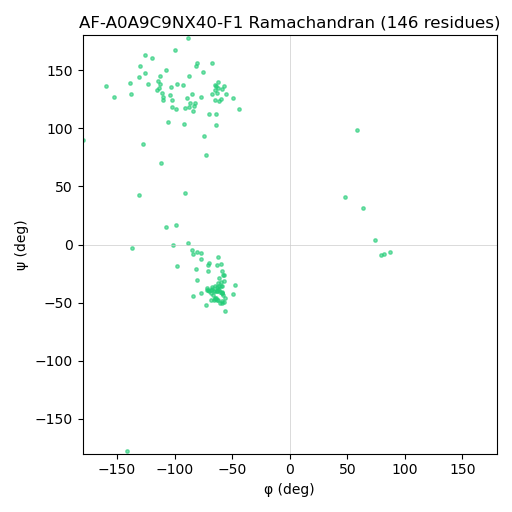 ILE A N 1
ATOM 772 C CA . ILE A 1 95 ? 13.279 -11.775 -9.053 1.00 88.56 95 ILE A CA 1
ATOM 773 C C . ILE A 1 95 ? 13.221 -12.563 -7.747 1.00 88.56 95 ILE A C 1
ATOM 775 O O . ILE A 1 95 ? 13.896 -13.588 -7.609 1.00 88.56 95 ILE A O 1
ATOM 779 N N . SER A 1 96 ? 12.449 -12.061 -6.785 1.00 82.75 96 SER A N 1
ATOM 780 C CA . SER A 1 96 ? 12.343 -12.638 -5.447 1.00 82.75 96 SER A CA 1
ATOM 781 C C . SER A 1 96 ? 11.783 -14.055 -5.506 1.00 82.75 96 SER A C 1
ATOM 783 O O . SER A 1 96 ? 10.847 -14.348 -6.253 1.00 82.75 96 SER A O 1
ATOM 785 N N . VAL A 1 97 ? 12.346 -14.934 -4.678 1.00 82.19 97 VAL A N 1
ATOM 786 C CA . VAL A 1 97 ? 11.879 -16.321 -4.536 1.00 82.19 97 VAL A CA 1
ATOM 787 C C . VAL A 1 97 ? 10.609 -16.443 -3.696 1.00 82.19 97 VAL A C 1
ATOM 789 O O . VAL A 1 97 ? 9.956 -17.482 -3.700 1.00 82.19 97 VAL A O 1
ATOM 792 N N . ASN A 1 98 ? 10.237 -15.366 -2.999 1.00 81.56 98 ASN A N 1
ATOM 793 C CA . ASN A 1 98 ? 9.057 -15.320 -2.141 1.00 81.56 98 ASN A CA 1
ATOM 794 C C . ASN A 1 98 ? 7.743 -15.181 -2.925 1.00 81.56 98 ASN A C 1
ATOM 796 O O . ASN A 1 98 ? 6.668 -15.284 -2.335 1.00 81.56 98 ASN A O 1
ATOM 800 N N . TYR A 1 99 ? 7.812 -14.963 -4.242 1.00 75.69 99 TYR A N 1
ATOM 801 C CA . TYR A 1 99 ? 6.647 -14.882 -5.117 1.00 75.69 99 TYR A CA 1
ATOM 802 C C . TYR A 1 99 ? 6.639 -16.067 -6.090 1.00 75.69 99 TYR A C 1
ATOM 804 O O . TYR A 1 99 ? 7.680 -16.381 -6.673 1.00 75.69 99 TYR A O 1
ATOM 812 N N . PRO A 1 100 ? 5.485 -16.736 -6.295 1.00 75.88 100 PRO A N 1
ATOM 813 C CA . PRO A 1 100 ? 5.372 -17.907 -7.161 1.00 75.88 100 PRO A CA 1
ATOM 814 C C . PRO A 1 100 ? 5.467 -17.501 -8.640 1.00 75.88 100 PRO A C 1
ATOM 816 O O . PRO A 1 100 ? 4.476 -17.426 -9.363 1.00 75.88 100 PRO A O 1
ATOM 819 N N . SER A 1 101 ? 6.687 -17.228 -9.091 1.00 78.44 101 SER A N 1
ATOM 820 C CA . SER A 1 101 ? 7.026 -16.908 -10.472 1.00 78.44 101 SER A CA 1
ATOM 821 C C . SER A 1 101 ? 7.915 -18.002 -11.053 1.00 78.44 101 SER A C 1
ATOM 823 O O . SER A 1 101 ? 8.845 -18.473 -10.402 1.00 78.44 101 SER A O 1
ATOM 825 N N . GLN A 1 102 ? 7.692 -18.354 -12.322 1.00 80.31 102 GLN A N 1
ATOM 826 C CA . GLN A 1 102 ? 8.561 -19.270 -13.083 1.00 80.31 102 GLN A CA 1
ATOM 827 C C . GLN A 1 102 ? 10.003 -18.749 -13.202 1.00 80.31 102 GLN A C 1
ATOM 829 O O . GLN A 1 102 ? 10.915 -19.501 -13.530 1.00 80.31 102 GLN A O 1
ATOM 834 N N . TYR A 1 103 ? 10.197 -17.456 -12.941 1.00 80.12 103 TYR A N 1
ATOM 835 C CA . TYR A 1 103 ? 11.484 -16.777 -12.984 1.00 80.12 103 TYR A CA 1
ATOM 836 C C . TYR A 1 103 ? 12.017 -16.427 -11.587 1.00 80.12 103 TYR A C 1
ATOM 838 O O . TYR A 1 103 ? 12.932 -15.617 -11.468 1.00 80.12 103 TYR A O 1
ATOM 846 N N . SER A 1 104 ? 11.457 -17.027 -10.536 1.00 82.31 104 SER A N 1
ATOM 847 C CA . SER A 1 104 ? 11.951 -16.935 -9.160 1.00 82.31 104 SER A CA 1
ATOM 848 C C . SER A 1 104 ? 13.460 -17.220 -9.092 1.00 82.31 104 SER A C 1
ATOM 850 O O . SER A 1 104 ? 13.934 -18.238 -9.595 1.00 82.31 104 SER A O 1
ATOM 852 N N . GLY A 1 105 ? 14.228 -16.300 -8.504 1.00 82.69 105 GLY A N 1
ATOM 853 C CA . GLY A 1 105 ? 15.680 -16.410 -8.348 1.00 82.69 105 GLY A CA 1
ATOM 854 C C . GLY A 1 105 ? 16.507 -16.007 -9.574 1.00 82.69 105 GLY A C 1
ATOM 855 O O . GLY A 1 105 ? 17.727 -15.871 -9.456 1.00 82.69 105 GLY A O 1
ATOM 856 N N . TYR A 1 106 ? 15.885 -15.756 -10.731 1.00 85.88 106 TYR A N 1
AT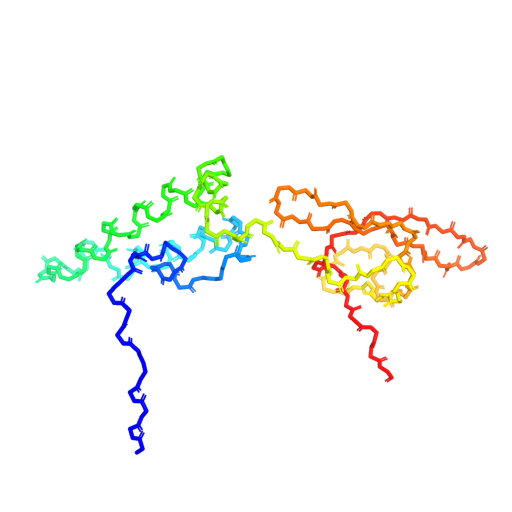OM 857 C CA . TYR A 1 106 ? 16.603 -15.282 -11.912 1.00 85.88 106 TYR A CA 1
ATOM 858 C C . TYR A 1 106 ? 16.980 -13.807 -11.774 1.00 85.88 106 TYR A C 1
ATOM 860 O O . TYR A 1 106 ? 16.270 -12.995 -11.177 1.00 85.88 106 TYR A O 1
ATOM 868 N N . THR A 1 107 ? 18.108 -13.451 -12.383 1.00 89.12 107 THR A N 1
ATOM 869 C CA . THR A 1 107 ? 18.528 -12.057 -12.525 1.00 89.12 107 THR A CA 1
ATOM 870 C C . THR A 1 107 ? 18.142 -11.539 -13.904 1.00 89.12 107 THR A C 1
ATOM 872 O O . THR A 1 107 ? 18.315 -12.230 -14.910 1.00 89.12 107 THR A O 1
ATOM 875 N N . GLY A 1 108 ? 17.647 -10.308 -13.963 1.00 89.12 108 GLY A N 1
ATOM 876 C CA . GLY A 1 108 ? 17.312 -9.636 -15.207 1.00 89.12 108 GLY A CA 1
ATOM 877 C C . GLY A 1 108 ? 17.672 -8.156 -15.194 1.00 89.12 108 GLY A C 1
ATOM 878 O O . GLY A 1 108 ? 18.236 -7.632 -14.235 1.00 89.12 108 GLY A O 1
ATOM 879 N N . PHE A 1 109 ? 17.344 -7.486 -16.294 1.00 90.19 109 PHE A N 1
ATOM 880 C CA . PHE A 1 109 ? 17.575 -6.055 -16.478 1.00 90.19 109 PHE A CA 1
ATOM 881 C C . PHE A 1 109 ? 16.266 -5.344 -16.783 1.00 90.19 109 PHE A C 1
ATOM 883 O O . PHE A 1 109 ? 15.464 -5.835 -17.578 1.00 90.19 109 PHE A O 1
ATOM 890 N N . VAL A 1 110 ? 16.062 -4.174 -16.187 1.00 89.62 110 VAL A N 1
ATOM 891 C CA . VAL A 1 110 ? 14.898 -3.332 -16.469 1.00 89.62 110 VAL A CA 1
ATOM 892 C C . VAL A 1 110 ? 15.024 -2.756 -17.885 1.00 89.62 110 VAL A C 1
ATOM 894 O O . VAL A 1 110 ? 15.906 -1.951 -18.172 1.00 89.62 110 VAL A O 1
ATOM 897 N N . ASP A 1 111 ? 14.149 -3.194 -18.785 1.00 84.25 111 ASP A N 1
ATOM 898 C CA . ASP A 1 111 ? 14.174 -2.887 -20.219 1.00 84.25 111 ASP A CA 1
ATOM 899 C C . ASP A 1 111 ? 13.660 -1.476 -20.531 1.00 84.25 111 ASP A C 1
ATOM 901 O O . ASP A 1 111 ? 14.228 -0.745 -21.347 1.00 84.25 111 ASP A O 1
ATOM 905 N N . LYS A 1 112 ? 12.577 -1.092 -19.850 1.00 82.44 112 LYS A N 1
ATOM 906 C CA . LYS A 1 112 ? 11.847 0.157 -20.075 1.00 82.44 112 LYS A CA 1
ATOM 907 C C . LYS A 1 112 ? 11.706 0.949 -18.792 1.00 82.44 112 LYS A C 1
ATOM 909 O O . LYS A 1 112 ? 11.873 0.415 -17.699 1.00 82.44 112 LYS A O 1
ATOM 914 N N . GLU A 1 113 ? 11.375 2.223 -18.950 1.00 79.31 113 GLU A N 1
ATOM 915 C CA . GLU A 1 113 ? 10.985 3.047 -17.816 1.00 79.31 113 GLU A CA 1
ATOM 916 C C . GLU A 1 113 ? 9.788 2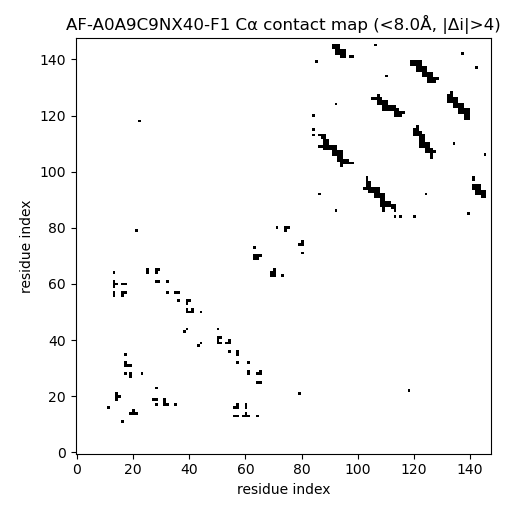.411 -17.096 1.00 79.31 113 GLU A C 1
ATOM 918 O O . GLU A 1 113 ? 8.877 1.889 -17.752 1.00 79.31 113 GLU A O 1
ATOM 923 N N . PRO A 1 114 ? 9.815 2.390 -15.757 1.00 81.06 114 PRO A N 1
ATOM 924 C CA . PRO A 1 114 ? 8.784 1.736 -14.979 1.00 81.06 114 PRO A CA 1
ATOM 925 C C . PRO A 1 114 ? 7.462 2.473 -15.126 1.00 81.06 114 PRO A C 1
ATOM 927 O O . PRO A 1 114 ? 7.369 3.685 -14.928 1.00 81.06 114 PRO A O 1
ATOM 930 N N . VAL A 1 115 ? 6.423 1.711 -15.450 1.00 79.75 115 VAL A N 1
ATOM 931 C CA . VAL A 1 115 ? 5.075 2.252 -15.581 1.00 79.75 115 VAL A CA 1
ATOM 932 C C . VAL A 1 115 ? 4.468 2.318 -14.193 1.00 79.75 115 VAL A C 1
ATOM 934 O O . VAL A 1 115 ? 4.334 1.304 -13.504 1.00 79.75 115 VAL A O 1
ATOM 937 N N . LYS A 1 116 ? 4.118 3.530 -13.778 1.00 76.25 116 LYS A N 1
ATOM 938 C CA . LYS A 1 116 ? 3.428 3.769 -12.521 1.00 76.25 116 LYS A CA 1
ATOM 939 C C . LYS A 1 116 ? 1.930 3.582 -12.709 1.00 76.25 116 LYS A C 1
ATOM 941 O O . LYS A 1 116 ? 1.294 4.361 -13.410 1.00 76.25 116 LYS A O 1
ATOM 946 N N . ASP A 1 117 ? 1.384 2.576 -12.044 1.00 69.62 117 ASP A N 1
ATOM 947 C CA . ASP A 1 117 ? -0.050 2.476 -11.786 1.00 69.62 117 ASP A CA 1
ATOM 948 C C . ASP A 1 117 ? -0.408 3.188 -10.471 1.00 69.62 117 ASP A C 1
ATOM 950 O O . ASP A 1 117 ? 0.467 3.675 -9.752 1.00 69.62 117 ASP A O 1
ATOM 954 N N . ILE A 1 118 ? -1.703 3.219 -10.136 1.00 59.41 118 ILE A N 1
ATOM 955 C CA . ILE A 1 118 ? -2.277 3.957 -8.993 1.00 59.41 118 ILE A CA 1
ATOM 956 C C . ILE A 1 118 ? -1.493 3.726 -7.682 1.00 59.41 118 ILE A C 1
ATOM 958 O O . ILE A 1 118 ? -1.324 4.657 -6.899 1.00 59.41 118 ILE A O 1
ATOM 962 N N . PHE A 1 119 ? -0.948 2.521 -7.462 1.00 58.91 119 PHE A N 1
ATOM 963 C CA . PHE A 1 119 ? -0.215 2.182 -6.232 1.00 58.91 119 PHE A CA 1
ATOM 964 C C . PHE A 1 119 ? 1.082 1.387 -6.431 1.00 58.91 119 PHE A C 1
ATOM 966 O O . PHE A 1 119 ? 1.752 1.078 -5.447 1.00 58.91 119 PHE A O 1
ATOM 973 N N . ARG A 1 120 ? 1.433 1.004 -7.665 1.00 74.56 120 ARG A N 1
ATOM 974 C CA . ARG A 1 120 ? 2.536 0.066 -7.934 1.00 74.56 120 ARG A CA 1
ATOM 975 C C . ARG A 1 120 ? 3.351 0.528 -9.127 1.00 74.56 120 ARG A C 1
ATOM 977 O O . ARG A 1 120 ? 2.790 0.940 -10.141 1.00 74.56 120 ARG A O 1
ATOM 984 N N . PHE A 1 121 ? 4.667 0.397 -9.017 1.00 81.62 121 PHE A N 1
ATOM 985 C CA . PHE A 1 121 ? 5.536 0.443 -10.180 1.00 81.62 121 PHE A CA 1
ATOM 986 C C . PHE A 1 121 ? 5.607 -0.932 -10.812 1.00 81.62 121 PHE A C 1
ATOM 988 O O . PHE A 1 121 ? 5.867 -1.936 -10.143 1.00 81.62 121 PHE A O 1
ATOM 995 N N . TRP A 1 122 ? 5.374 -0.954 -12.114 1.00 84.38 122 TRP A N 1
ATOM 996 C CA . TRP A 1 122 ? 5.562 -2.124 -12.936 1.00 84.38 122 TRP A CA 1
ATOM 997 C C . TRP A 1 122 ? 6.838 -1.986 -13.739 1.00 84.38 122 TRP A C 1
ATOM 999 O O . TRP A 1 122 ? 7.057 -1.006 -14.450 1.00 84.38 122 TRP A O 1
ATOM 1009 N N . TYR A 1 123 ? 7.654 -3.018 -13.641 1.00 87.69 123 TYR A N 1
ATOM 1010 C CA . TYR A 1 123 ? 8.956 -3.119 -14.255 1.00 87.69 123 TYR A CA 1
ATOM 1011 C C . TYR A 1 123 ? 8.902 -4.161 -15.352 1.00 87.69 123 TYR A C 1
ATOM 1013 O O . TYR A 1 123 ? 8.435 -5.283 -15.156 1.00 87.69 123 TYR A O 1
ATOM 1021 N N . MET A 1 124 ? 9.397 -3.788 -16.523 1.00 89.00 124 MET A N 1
ATOM 1022 C CA . MET A 1 124 ? 9.565 -4.723 -17.620 1.00 89.00 124 MET A CA 1
ATOM 1023 C C . MET A 1 124 ? 10.972 -5.295 -17.521 1.00 89.00 124 MET A C 1
ATOM 1025 O O . MET A 1 124 ? 11.940 -4.601 -17.821 1.00 89.00 124 MET A O 1
ATOM 1029 N N . VAL A 1 125 ? 11.097 -6.528 -17.044 1.00 89.38 125 VAL A N 1
ATOM 1030 C CA . VAL A 1 125 ? 12.395 -7.156 -16.798 1.00 89.38 125 VAL A CA 1
ATOM 1031 C C . VAL A 1 125 ? 12.705 -8.122 -17.926 1.00 89.38 125 VAL A C 1
ATOM 1033 O O . VAL A 1 125 ? 11.932 -9.031 -18.235 1.00 89.38 125 VAL A O 1
ATOM 1036 N N . ARG A 1 126 ? 13.861 -7.905 -18.542 1.00 90.25 126 ARG A N 1
ATOM 1037 C CA . ARG A 1 126 ? 14.463 -8.776 -19.537 1.00 90.25 126 ARG A CA 1
ATOM 1038 C C . ARG A 1 126 ? 15.306 -9.831 -18.828 1.00 90.25 126 ARG A C 1
ATOM 1040 O O . ARG A 1 126 ? 16.289 -9.500 -18.166 1.00 90.25 126 ARG A O 1
ATOM 1047 N N . ILE A 1 127 ? 14.936 -11.091 -19.001 1.00 90.00 127 ILE A N 1
ATOM 1048 C CA . ILE A 1 127 ? 15.570 -12.259 -18.389 1.00 90.00 127 ILE A CA 1
ATOM 1049 C C . ILE A 1 127 ? 16.172 -13.103 -19.508 1.00 90.00 127 ILE A C 1
ATOM 1051 O O . ILE A 1 127 ? 15.517 -13.362 -20.522 1.00 90.00 127 ILE A O 1
ATOM 1055 N N . LYS A 1 128 ? 17.423 -13.528 -19.331 1.00 86.19 128 LYS A N 1
ATOM 1056 C CA . LYS A 1 128 ? 18.095 -14.463 -20.237 1.00 86.19 128 LYS A CA 1
ATOM 1057 C C . LYS A 1 128 ? 18.092 -15.844 -19.591 1.00 86.19 128 LYS A C 1
ATOM 1059 O O . LYS A 1 128 ? 18.669 -16.010 -18.522 1.00 86.19 128 LYS A O 1
ATOM 1064 N N . SER A 1 129 ? 17.446 -16.816 -20.227 1.00 79.19 129 SER A N 1
ATOM 1065 C CA . SER A 1 129 ? 17.437 -18.213 -19.781 1.00 79.19 129 SER A CA 1
ATOM 1066 C C . SER A 1 129 ? 17.594 -19.127 -20.993 1.00 79.19 129 SER A C 1
ATOM 1068 O O . SER A 1 129 ? 16.897 -18.946 -21.989 1.00 79.19 129 SER A O 1
ATOM 1070 N N . ASN A 1 130 ? 18.539 -20.070 -20.933 1.00 74.75 130 ASN A N 1
ATOM 1071 C CA . ASN A 1 130 ? 18.797 -21.086 -21.966 1.00 74.75 130 ASN A CA 1
ATOM 1072 C C . ASN A 1 130 ? 18.881 -20.539 -23.408 1.00 74.75 130 ASN A C 1
ATOM 1074 O O . ASN A 1 130 ? 18.334 -21.122 -24.338 1.00 74.75 130 ASN A O 1
ATOM 1078 N N . GLY A 1 131 ? 19.531 -19.385 -23.600 1.00 76.25 131 GLY A N 1
ATOM 1079 C CA . GLY A 1 131 ? 19.686 -18.748 -24.917 1.00 76.25 131 GLY A CA 1
ATOM 1080 C C . GLY A 1 131 ? 18.459 -17.975 -25.422 1.00 76.25 131 GLY A C 1
ATOM 1081 O O . GLY A 1 131 ? 18.584 -17.216 -26.380 1.00 76.25 131 GLY A O 1
ATOM 1082 N N . LEU A 1 132 ? 17.303 -18.074 -24.754 1.00 79.44 132 LEU A N 1
ATOM 1083 C CA . LEU A 1 132 ? 16.131 -17.248 -25.038 1.00 79.44 132 LEU A CA 1
ATOM 1084 C C . LEU A 1 132 ? 16.109 -15.999 -24.150 1.00 79.44 132 LEU A C 1
ATOM 1086 O O . LEU A 1 132 ? 16.354 -16.040 -22.941 1.00 79.44 132 LEU A O 1
ATOM 1090 N N . THR A 1 133 ? 15.779 -14.863 -24.765 1.00 85.62 133 THR A N 1
ATOM 1091 C CA . THR A 1 133 ? 15.528 -13.606 -24.055 1.00 85.62 133 THR A CA 1
ATOM 1092 C C . THR A 1 133 ? 14.025 -13.427 -23.907 1.00 85.62 133 THR A C 1
ATOM 1094 O O . THR A 1 133 ? 13.316 -13.294 -24.899 1.00 85.62 133 THR A O 1
ATOM 1097 N N . THR A 1 134 ? 13.533 -13.415 -22.673 1.00 85.94 134 THR A N 1
ATOM 1098 C CA . THR A 1 134 ? 12.123 -13.162 -22.363 1.00 85.94 134 THR A CA 1
ATOM 1099 C C . THR A 1 134 ? 11.988 -11.834 -21.634 1.00 85.94 134 THR A C 1
ATOM 1101 O O . THR A 1 134 ? 12.780 -11.520 -20.749 1.00 85.94 134 THR A O 1
ATOM 1104 N N . VAL A 1 135 ? 10.969 -11.056 -21.993 1.00 89.62 135 VAL A N 1
ATOM 1105 C CA . VAL A 1 135 ? 10.602 -9.825 -21.292 1.00 89.62 135 VAL A CA 1
ATOM 1106 C C . VAL A 1 135 ? 9.277 -10.057 -20.578 1.00 89.62 135 VAL A C 1
ATOM 1108 O O . VAL A 1 135 ? 8.293 -10.454 -21.203 1.00 89.62 135 VAL A O 1
ATOM 1111 N N . ARG A 1 136 ? 9.245 -9.836 -19.263 1.00 89.38 136 ARG A N 1
ATOM 1112 C CA . ARG A 1 136 ? 8.041 -10.000 -18.436 1.00 89.38 136 ARG A CA 1
ATOM 1113 C C . ARG A 1 136 ? 7.804 -8.774 -17.570 1.00 89.38 136 ARG A C 1
ATOM 1115 O O . ARG A 1 136 ? 8.730 -8.030 -17.259 1.00 89.38 136 ARG A O 1
ATOM 1122 N N . ARG A 1 137 ? 6.538 -8.565 -17.217 1.00 88.88 137 ARG A N 1
ATOM 1123 C CA . ARG A 1 137 ? 6.096 -7.499 -16.321 1.00 88.88 137 ARG A CA 1
ATOM 1124 C C . ARG A 1 137 ? 6.144 -8.024 -14.886 1.00 88.88 137 ARG A C 1
ATOM 1126 O O . ARG A 1 137 ? 5.534 -9.050 -14.613 1.00 88.88 137 ARG A O 1
ATOM 1133 N N . PHE A 1 138 ? 6.831 -7.305 -14.011 1.00 87.56 138 PHE A N 1
ATOM 1134 C CA . PHE A 1 138 ? 6.944 -7.581 -12.579 1.00 87.56 138 PHE A CA 1
ATOM 1135 C C . PHE A 1 138 ? 6.528 -6.350 -11.787 1.00 87.56 138 PHE A C 1
ATOM 1137 O O . PHE A 1 138 ? 6.726 -5.223 -12.245 1.00 87.56 138 PHE A O 1
ATOM 1144 N N . ALA A 1 139 ? 5.942 -6.541 -10.615 1.00 85.50 139 ALA A N 1
ATOM 1145 C CA . ALA A 1 139 ? 5.727 -5.452 -9.674 1.00 85.50 139 ALA A CA 1
ATOM 1146 C C . ALA A 1 139 ? 7.007 -5.147 -8.880 1.00 85.50 139 ALA A C 1
ATOM 1148 O O . ALA A 1 139 ? 7.852 -6.015 -8.697 1.00 85.50 139 ALA A O 1
ATOM 1149 N N . GLU A 1 140 ? 7.128 -3.918 -8.370 1.00 83.38 140 GLU A N 1
ATOM 1150 C CA . GLU A 1 140 ? 8.280 -3.481 -7.562 1.00 83.38 140 GLU A CA 1
ATOM 1151 C C . GLU A 1 140 ? 8.643 -4.438 -6.422 1.00 83.38 140 GLU A C 1
ATOM 1153 O O . GLU A 1 140 ? 9.814 -4.716 -6.203 1.00 83.38 140 GLU A O 1
ATOM 1158 N N . GLU A 1 141 ? 7.637 -4.954 -5.716 1.00 80.38 141 GLU A N 1
ATOM 1159 C CA . GLU A 1 141 ? 7.803 -5.845 -4.561 1.00 80.38 141 GLU A CA 1
ATOM 1160 C C . GLU A 1 141 ? 8.298 -7.251 -4.919 1.00 80.38 141 GLU A C 1
ATOM 1162 O O . GLU A 1 141 ? 8.780 -7.963 -4.043 1.00 80.38 141 GLU A O 1
ATOM 1167 N N . GLU A 1 142 ? 8.186 -7.647 -6.189 1.00 83.81 142 GLU A N 1
ATOM 1168 C CA . GLU A 1 142 ? 8.713 -8.918 -6.695 1.00 83.81 142 GLU A CA 1
ATOM 1169 C C . GLU A 1 142 ? 10.199 -8.810 -7.057 1.00 83.81 142 GLU A C 1
ATOM 1171 O O . GLU A 1 142 ? 10.832 -9.818 -7.376 1.00 83.81 142 GLU A O 1
ATOM 1176 N N . LEU A 1 143 ? 10.755 -7.595 -7.041 1.00 85.38 143 LEU A N 1
ATOM 1177 C CA . LEU A 1 143 ? 12.123 -7.311 -7.436 1.00 85.38 143 LEU A CA 1
ATOM 1178 C C . LEU A 1 143 ? 12.979 -6.938 -6.226 1.00 85.38 143 LEU A C 1
ATOM 1180 O O . LEU A 1 143 ? 12.694 -6.009 -5.470 1.00 85.38 143 LEU A O 1
ATOM 1184 N N . GLU A 1 144 ? 14.087 -7.646 -6.095 1.00 84.50 144 GLU A N 1
ATOM 1185 C CA . GLU A 1 144 ? 15.117 -7.425 -5.094 1.00 84.50 144 GLU A CA 1
ATOM 1186 C C . GLU A 1 144 ? 16.364 -6.828 -5.750 1.00 84.50 144 GLU A C 1
ATOM 1188 O O . GLU A 1 144 ? 16.664 -7.065 -6.928 1.00 84.50 144 GLU A O 1
ATOM 1193 N N . GLU A 1 145 ? 17.100 -6.034 -4.974 1.00 81.0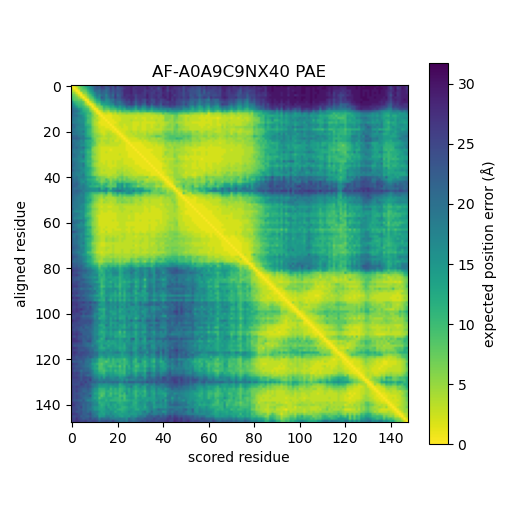0 145 GLU A N 1
ATOM 1194 C CA . GLU A 1 145 ? 18.443 -5.618 -5.366 1.00 81.00 145 GLU A CA 1
ATOM 1195 C C . GLU A 1 145 ? 19.334 -6.868 -5.401 1.00 81.00 145 GLU A C 1
ATOM 1197 O O . GLU A 1 145 ? 19.255 -7.702 -4.493 1.00 81.00 145 GLU A O 1
ATOM 1202 N N . PRO A 1 146 ? 20.126 -7.071 -6.466 1.00 77.25 146 PRO A N 1
ATOM 1203 C CA . PRO A 1 146 ? 21.048 -8.194 -6.505 1.00 77.25 146 PRO A CA 1
ATOM 1204 C C . PRO A 1 146 ? 22.047 -8.027 -5.355 1.00 77.25 146 PRO A C 1
ATOM 1206 O O . PRO A 1 146 ? 22.697 -6.992 -5.273 1.00 77.25 146 PRO A O 1
ATOM 1209 N N . ALA A 1 147 ? 22.150 -9.022 -4.471 1.00 66.62 147 ALA A N 1
ATOM 1210 C CA . ALA A 1 147 ? 23.243 -9.074 -3.504 1.00 66.62 147 ALA A CA 1
ATOM 1211 C C . ALA A 1 147 ? 24.570 -9.116 -4.283 1.00 66.62 147 ALA A C 1
ATOM 1213 O O . ALA A 1 147 ? 24.694 -9.947 -5.192 1.00 66.62 147 ALA A O 1
ATOM 1214 N N . ASP A 1 148 ? 25.470 -8.176 -3.983 1.00 58.34 148 ASP A N 1
ATOM 1215 C CA . ASP A 1 148 ? 26.818 -8.082 -4.563 1.00 58.34 148 ASP A CA 1
ATOM 1216 C C . ASP A 1 148 ? 27.650 -9.352 -4.323 1.00 58.34 148 ASP A C 1
ATOM 1218 O O . ASP A 1 148 ? 27.539 -9.948 -3.223 1.00 58.34 148 ASP A O 1
#

Solvent-accessible surface area (backbone atoms only — not comparable to full-atom values): 8882 Å² total; per-residue (Å²): 135,88,77,91,78,74,94,72,92,69,75,90,49,51,39,64,73,53,72,47,60,94,80,54,50,73,64,53,52,50,55,36,46,55,54,51,48,64,72,37,29,58,92,83,41,77,87,41,69,66,34,53,53,50,44,51,53,44,51,54,28,44,66,35,60,70,37,71,64,51,32,44,65,63,27,54,87,70,50,70,68,70,72,72,76,94,63,54,60,66,36,66,34,23,31,37,69,91,45,102,48,102,55,41,66,40,60,27,30,24,71,41,74,58,49,73,54,101,89,45,42,36,36,37,32,37,32,74,54,97,92,44,79,46,76,44,82,41,50,55,89,46,48,36,79,62,83,131

Radius of gyration: 20.44 Å; Cα contacts (8 Å, |Δi|>4): 191; chains: 1; bounding box: 45×40×56 Å

Secondary structure (DSSP, 8-state):
---------S---HHHHTT--TT--HHHHHHHHHHHHHHT-TTT-TT-HHHHHHHHHHHHHHHHHSSHHHHHHHHHHHTTT-PPPSS-TT-EEEEPTTS--TTTT-EEEE-SPPEE-SS-EEEEEEEEETTEEEEEEEEGGGEEPPP-

Foldseek 3Di:
DDDDDDPPPDDDDLCVLLPHDLLDDLVSLVVSLVVLCVVLPCVVCVPDPPSVVSNVSSVVSCVQCNDLVSVCVVCVVVVVQVDDQPDAAQAKWAFDLVDPDPRHGFIWGFHDGWDDDSNWTWTFTWTDDPNDTDTDIDTSVRIDHDDD

Sequence (148 aa):
MELLTCGRQGILDYYEVLGITPNASARKIREAYHRLAFLYHPDRNQESEEANTKMQELNEAYAILSDPTKRREYDLPRGYGNRVPKFKKGSKVKISVNYPSQYSGYTGFVDKEPVKDIFRFWYMVRIKSNGLTTVRRFAEEELEEPAD

pLDDT: mean 79.73, std 12.74, range [31.02, 92.44]